Protein AF-A0A317L304-F1 (afdb_monomer_lite)

InterPro domains:
  IPR025711 PepSY domain [PF03413] (2-61)

Structure (mmCIF, N/CA/C/O backbone):
data_AF-A0A317L304-F1
#
_entry.id   AF-A0A317L304-F1
#
loop_
_atom_site.group_PDB
_atom_site.id
_atom_site.type_symbol
_atom_site.label_atom_id
_atom_site.label_alt_id
_atom_site.label_comp_id
_atom_site.label_asym_id
_atom_site.label_entity_id
_atom_site.label_seq_id
_atom_site.pdbx_PDB_ins_code
_atom_site.Cartn_x
_atom_site.Cartn_y
_atom_site.Cartn_z
_atom_site.occupancy
_atom_site.B_iso_or_equiv
_atom_site.auth_seq_id
_atom_site.auth_comp_id
_atom_site.auth_asym_id
_atom_site.auth_atom_id
_atom_site.pdbx_PDB_model_num
ATOM 1 N N . MET A 1 1 ? 14.086 -25.084 -18.080 1.00 52.47 1 MET A N 1
ATOM 2 C CA . MET A 1 1 ? 13.832 -23.770 -18.715 1.00 52.47 1 MET A CA 1
ATOM 3 C C . MET A 1 1 ? 12.433 -23.231 -18.374 1.00 52.47 1 MET A C 1
ATOM 5 O O . MET A 1 1 ? 11.637 -22.963 -19.258 1.00 52.47 1 MET A O 1
ATOM 9 N N . ALA A 1 2 ? 12.138 -23.036 -17.084 1.00 44.56 2 ALA A N 1
ATOM 10 C CA . ALA A 1 2 ? 10.895 -22.393 -16.622 1.00 44.56 2 ALA A CA 1
ATOM 11 C C . ALA A 1 2 ? 11.214 -21.307 -15.581 1.00 44.56 2 ALA A C 1
ATOM 13 O O . ALA A 1 2 ? 10.799 -20.166 -15.722 1.00 44.56 2 ALA A O 1
ATOM 14 N N . LYS A 1 3 ? 12.098 -21.625 -14.624 1.00 43.78 3 LYS A N 1
ATOM 15 C CA . LYS A 1 3 ? 12.586 -20.710 -13.578 1.00 43.78 3 LYS A CA 1
ATOM 16 C C . LYS A 1 3 ? 13.187 -19.395 -14.111 1.00 43.78 3 LYS A C 1
ATOM 18 O O . LYS A 1 3 ? 12.929 -18.346 -13.543 1.00 43.78 3 LYS A O 1
ATOM 23 N N . GLN A 1 4 ? 13.925 -19.442 -15.225 1.00 52.38 4 GLN A N 1
ATOM 24 C CA . GLN A 1 4 ? 14.509 -18.243 -15.848 1.00 52.38 4 GLN A CA 1
ATOM 25 C C . GLN A 1 4 ? 13.468 -17.327 -16.508 1.00 52.38 4 GLN A C 1
ATOM 27 O O . GLN A 1 4 ? 13.671 -16.122 -16.530 1.00 52.38 4 GLN A O 1
ATOM 32 N N . LYS A 1 5 ? 12.339 -17.864 -16.999 1.00 51.59 5 LYS A N 1
ATOM 33 C CA . LYS A 1 5 ? 11.285 -17.038 -17.613 1.00 51.59 5 LYS A CA 1
ATOM 34 C C . LYS A 1 5 ? 10.476 -16.245 -16.581 1.00 51.59 5 LYS A C 1
ATOM 36 O O . LYS A 1 5 ? 10.014 -15.160 -16.897 1.00 51.59 5 LYS A O 1
ATOM 41 N N . PHE A 1 6 ? 10.353 -16.745 -15.348 1.00 50.22 6 PHE A N 1
ATOM 42 C CA . PHE A 1 6 ? 9.645 -16.040 -14.270 1.00 50.22 6 PHE A CA 1
ATOM 43 C C . PHE A 1 6 ? 10.477 -14.938 -13.603 1.00 50.22 6 PHE A C 1
ATOM 45 O O . PHE A 1 6 ? 9.908 -13.987 -13.082 1.00 50.22 6 PHE A O 1
ATOM 52 N N . GLN A 1 7 ? 11.810 -15.036 -13.636 1.00 48.25 7 GLN A N 1
ATOM 53 C CA . GLN A 1 7 ? 12.690 -14.007 -13.066 1.00 48.25 7 GLN A CA 1
ATOM 54 C C . GLN A 1 7 ? 12.748 -12.720 -13.904 1.00 48.25 7 GLN A C 1
ATOM 56 O O . GLN A 1 7 ? 13.138 -11.690 -13.376 1.00 48.25 7 GLN A O 1
ATOM 61 N N . GLN A 1 8 ? 12.348 -12.755 -15.180 1.00 50.66 8 GLN A N 1
ATOM 62 C CA . GLN A 1 8 ? 12.415 -11.593 -16.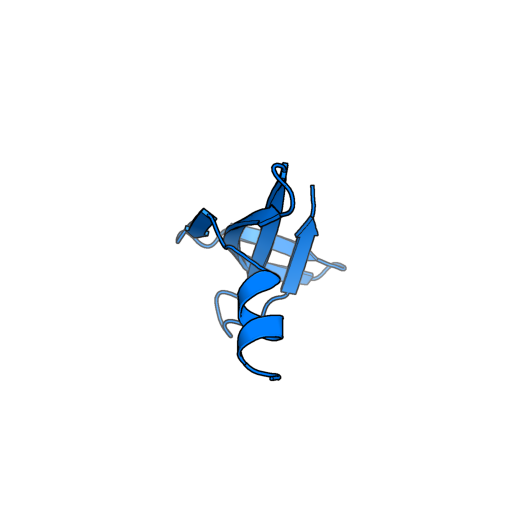075 1.00 50.66 8 GLN A CA 1
ATOM 63 C C . GLN A 1 8 ? 11.202 -10.656 -16.008 1.00 50.66 8 GLN A C 1
ATOM 65 O O . GLN A 1 8 ? 11.265 -9.577 -16.581 1.00 50.66 8 GLN A O 1
ATOM 70 N N . GLN A 1 9 ? 10.088 -11.040 -15.374 1.00 53.16 9 GLN A N 1
ATOM 71 C CA . GLN A 1 9 ? 8.835 -10.303 -15.587 1.00 53.16 9 GLN A CA 1
ATOM 72 C C . GLN A 1 9 ? 8.568 -9.134 -14.635 1.00 53.16 9 GLN A C 1
ATOM 74 O O . GLN A 1 9 ? 7.755 -8.288 -14.992 1.00 53.16 9 GLN A O 1
ATOM 79 N N . TYR A 1 10 ? 9.215 -9.033 -13.471 1.00 55.16 10 TYR A N 1
ATOM 80 C CA . TYR A 1 10 ? 8.937 -7.930 -12.542 1.00 55.16 10 TYR A CA 1
ATOM 81 C C . TYR A 1 10 ? 10.180 -7.561 -11.732 1.00 55.16 10 TYR A C 1
ATOM 83 O O . TYR A 1 10 ? 10.329 -7.997 -10.591 1.00 55.16 10 TYR A O 1
ATOM 91 N N . ASP A 1 11 ? 11.069 -6.757 -12.313 1.00 68.06 11 ASP A N 1
ATOM 92 C CA . ASP A 1 11 ? 12.142 -6.126 -11.546 1.00 68.06 11 ASP A CA 1
ATOM 93 C C . ASP A 1 11 ? 11.511 -5.015 -10.692 1.00 68.06 11 ASP A C 1
ATOM 95 O O . ASP A 1 11 ? 11.181 -3.928 -11.172 1.00 68.06 11 ASP A O 1
ATOM 99 N N . VAL A 1 12 ? 11.180 -5.332 -9.439 1.00 69.94 12 VAL A N 1
ATOM 100 C CA . VAL A 1 12 ? 10.656 -4.339 -8.496 1.00 69.94 12 VAL A CA 1
ATOM 101 C C . VAL A 1 12 ? 11.818 -3.434 -8.107 1.00 69.94 12 VAL A C 1
ATOM 103 O O . VAL A 1 12 ? 12.702 -3.840 -7.359 1.00 69.94 12 VAL A O 1
ATOM 106 N N . SER A 1 13 ? 11.807 -2.199 -8.604 1.00 78.06 13 SER A N 1
ATOM 107 C CA . SER A 1 13 ? 12.862 -1.221 -8.348 1.00 78.06 13 SER A CA 1
ATOM 108 C C . SER A 1 13 ? 12.712 -0.527 -6.991 1.00 78.06 13 SER A C 1
ATOM 110 O O . SER A 1 13 ? 13.663 0.085 -6.513 1.00 78.06 13 SER A O 1
ATOM 112 N N . GLY A 1 14 ? 11.536 -0.600 -6.359 1.00 82.94 14 GLY A N 1
ATOM 113 C CA . GLY A 1 14 ? 11.320 -0.038 -5.028 1.00 82.94 14 GLY A CA 1
ATOM 114 C C . GLY A 1 14 ? 9.925 -0.294 -4.469 1.00 82.94 14 GLY A C 1
ATOM 115 O O . GLY A 1 14 ? 8.978 -0.568 -5.205 1.00 82.94 14 GLY A O 1
ATOM 116 N N . SER A 1 15 ? 9.800 -0.185 -3.149 1.00 89.50 15 SER A N 1
ATOM 117 C CA . SER A 1 15 ? 8.520 -0.257 -2.445 1.00 89.50 15 SER A CA 1
ATOM 118 C C . SER A 1 15 ? 8.526 0.645 -1.220 1.00 89.50 15 SER A C 1
ATOM 120 O O . SER A 1 15 ? 9.548 0.747 -0.539 1.00 89.50 15 SER A O 1
ATOM 122 N N . TRP A 1 16 ? 7.382 1.237 -0.898 1.00 90.88 16 TRP A N 1
ATOM 123 C CA . TRP A 1 16 ? 7.192 2.013 0.324 1.00 90.88 16 TRP A CA 1
ATOM 124 C C . TRP A 1 16 ? 5.817 1.738 0.928 1.00 90.88 16 TRP A C 1
ATOM 126 O O . TRP A 1 16 ? 4.881 1.339 0.234 1.00 90.88 16 TRP A O 1
ATOM 136 N N . ILE A 1 17 ? 5.706 1.949 2.237 1.00 89.75 17 ILE A N 1
ATOM 137 C CA . ILE A 1 17 ? 4.444 1.872 2.965 1.00 89.75 17 ILE A CA 1
ATOM 138 C C . ILE A 1 17 ? 4.342 3.060 3.912 1.00 89.75 17 ILE A C 1
ATOM 140 O O . ILE A 1 17 ? 5.246 3.330 4.706 1.00 89.75 17 ILE A O 1
ATOM 144 N N . TYR A 1 18 ? 3.230 3.775 3.831 1.00 88.88 18 TYR A N 1
ATOM 145 C CA . TYR A 1 18 ? 2.863 4.785 4.802 1.00 88.88 18 TYR A CA 1
ATOM 146 C C . TYR A 1 18 ? 2.177 4.097 5.981 1.00 88.88 18 TYR A C 1
ATOM 148 O O . TYR A 1 18 ? 1.024 3.680 5.915 1.00 88.88 18 TYR A O 1
ATOM 156 N N . MET A 1 19 ? 2.918 3.940 7.079 1.00 85.56 19 MET A N 1
ATOM 157 C CA . MET A 1 19 ? 2.499 3.163 8.256 1.00 85.56 19 MET A CA 1
ATOM 158 C C . MET A 1 19 ? 1.509 3.901 9.172 1.00 85.56 19 MET A C 1
ATOM 160 O O . MET A 1 19 ? 1.299 3.494 10.315 1.00 85.56 19 MET A O 1
ATOM 164 N N . LYS A 1 20 ? 0.903 4.992 8.701 1.00 90.69 20 LYS A N 1
ATOM 165 C CA . LYS A 1 20 ? -0.151 5.702 9.420 1.00 90.69 20 LYS A CA 1
ATOM 166 C C . LYS A 1 20 ? -1.488 5.342 8.768 1.00 90.69 20 LYS A C 1
ATOM 168 O O . LYS A 1 20 ? -1.654 5.656 7.594 1.00 90.69 20 LYS A O 1
ATOM 173 N N . PRO A 1 21 ? -2.415 4.690 9.495 1.00 88.44 21 PRO A N 1
ATOM 174 C CA . PRO A 1 21 ? -3.726 4.378 8.952 1.00 88.44 21 PRO A CA 1
ATOM 175 C C . PRO A 1 21 ? -4.474 5.659 8.584 1.00 88.44 21 PRO A C 1
ATOM 177 O O . PRO A 1 21 ? -4.512 6.606 9.377 1.00 88.44 21 PRO A O 1
ATOM 180 N N . GLU A 1 22 ? -5.087 5.668 7.409 1.00 91.75 22 GLU A N 1
ATOM 181 C CA . GLU A 1 22 ? -5.950 6.750 6.939 1.00 91.75 22 GLU A CA 1
ATOM 182 C C . GLU A 1 22 ? -7.355 6.214 6.670 1.00 91.75 22 GLU A C 1
ATOM 184 O O . GLU A 1 22 ? -7.526 5.056 6.290 1.00 91.75 22 GLU A O 1
ATOM 189 N N . GLN A 1 23 ? -8.378 7.046 6.877 1.00 92.69 23 GLN A N 1
ATOM 190 C CA . GLN A 1 23 ? -9.742 6.663 6.525 1.00 92.69 23 GLN A CA 1
ATOM 191 C C . GLN A 1 23 ? -9.930 6.773 5.018 1.00 92.69 23 GLN A C 1
ATOM 193 O O . GLN A 1 23 ? -9.763 7.846 4.437 1.00 92.69 23 GLN A O 1
ATOM 198 N N . TYR A 1 24 ? -10.318 5.668 4.393 1.00 90.62 24 TYR A N 1
ATOM 199 C CA . TYR A 1 24 ? -10.548 5.595 2.961 1.00 90.62 24 TYR A CA 1
ATOM 200 C C . TYR A 1 24 ? -11.932 5.022 2.677 1.00 90.62 24 TYR A C 1
ATOM 202 O O . TYR A 1 24 ? -12.327 3.996 3.236 1.00 90.62 24 TYR A O 1
ATOM 210 N N . GLN A 1 25 ? -12.688 5.713 1.824 1.00 90.75 25 GLN A N 1
ATOM 211 C CA . GLN A 1 25 ? -14.061 5.345 1.510 1.00 90.75 25 GLN A CA 1
ATOM 212 C C . GLN A 1 25 ? -14.111 4.605 0.174 1.00 90.75 25 GLN A C 1
ATOM 214 O O . GLN A 1 25 ? -13.829 5.182 -0.877 1.00 90.75 25 GLN A O 1
ATOM 219 N N . ILE A 1 26 ? -14.491 3.329 0.214 1.00 85.25 26 ILE A N 1
ATOM 220 C CA . ILE A 1 26 ? -14.634 2.474 -0.970 1.00 85.25 26 ILE A CA 1
ATOM 221 C C . ILE A 1 26 ? -16.055 1.926 -0.980 1.00 85.25 26 ILE A C 1
ATOM 223 O O . ILE A 1 26 ? -16.509 1.338 -0.004 1.00 85.25 26 ILE A O 1
ATOM 227 N N . HIS A 1 27 ? -16.770 2.130 -2.089 1.00 85.50 27 HIS A N 1
ATOM 228 C CA . HIS A 1 27 ? -18.138 1.628 -2.290 1.00 85.50 27 HIS A CA 1
ATOM 229 C C . HIS A 1 27 ? -19.114 1.983 -1.146 1.00 85.50 27 HIS A C 1
ATOM 231 O O . HIS A 1 27 ? -20.019 1.218 -0.826 1.00 85.50 27 HIS A O 1
ATOM 237 N N . GLY A 1 28 ? -18.927 3.147 -0.512 1.00 88.25 28 GLY A N 1
ATOM 238 C CA . GLY A 1 28 ? -19.758 3.614 0.604 1.00 88.25 28 GLY A CA 1
ATOM 239 C C . GLY A 1 28 ? -19.373 3.066 1.984 1.00 88.25 28 GLY A C 1
ATOM 240 O O . GLY A 1 28 ? -19.968 3.489 2.972 1.00 88.25 28 GLY A O 1
ATOM 241 N N . LEU A 1 29 ? -18.369 2.191 2.078 1.00 88.88 29 LEU A N 1
ATOM 242 C CA . LEU A 1 29 ? -17.811 1.691 3.335 1.00 88.88 29 LEU A CA 1
ATOM 243 C C . LEU A 1 29 ? -16.524 2.445 3.687 1.00 88.88 29 LEU A C 1
ATOM 245 O O . LEU A 1 29 ? -15.712 2.743 2.811 1.00 88.88 29 LEU A O 1
ATOM 249 N N . THR A 1 30 ? -16.345 2.746 4.973 1.00 92.56 30 THR A N 1
ATOM 250 C CA . THR A 1 30 ? -15.137 3.397 5.495 1.00 92.56 30 THR A CA 1
ATOM 251 C C . THR A 1 30 ? -14.186 2.347 6.045 1.00 92.56 30 THR A C 1
ATOM 253 O O . THR A 1 30 ? -14.554 1.580 6.937 1.00 92.56 30 THR A O 1
ATOM 256 N N . TYR A 1 31 ? -12.958 2.350 5.540 1.00 91.94 31 TYR A N 1
ATOM 257 C CA . TYR A 1 31 ? -11.881 1.474 5.979 1.00 91.94 31 TYR A CA 1
ATOM 258 C C . TYR A 1 31 ? -10.751 2.300 6.578 1.00 91.94 31 TYR A C 1
ATOM 260 O O . TYR A 1 31 ? -10.434 3.374 6.073 1.00 91.94 31 TYR A O 1
ATOM 268 N N . ASP A 1 32 ? -10.125 1.776 7.626 1.00 94.69 32 ASP A N 1
ATOM 269 C CA . ASP A 1 32 ? -8.819 2.259 8.063 1.00 94.69 32 ASP A CA 1
ATOM 270 C C . ASP A 1 32 ? -7.787 1.534 7.203 1.00 94.69 32 ASP A C 1
ATOM 272 O O . ASP A 1 32 ? -7.716 0.304 7.253 1.00 94.69 32 ASP A O 1
ATOM 276 N N . VAL A 1 33 ? -7.027 2.259 6.383 1.00 94.38 33 VAL A N 1
ATOM 277 C CA . VAL A 1 33 ? -6.120 1.648 5.406 1.00 94.38 33 VAL A CA 1
ATOM 278 C C . VAL A 1 33 ? -4.679 2.092 5.581 1.00 94.38 33 VAL A C 1
ATOM 280 O O . VAL A 1 33 ? -4.404 3.244 5.905 1.00 94.38 33 VAL A O 1
ATOM 283 N N . TYR A 1 34 ? -3.753 1.178 5.307 1.00 94.62 34 TYR A N 1
ATOM 284 C CA . TYR A 1 34 ? -2.371 1.514 4.995 1.00 94.62 34 TYR A CA 1
ATOM 285 C C . TYR A 1 34 ? -2.235 1.744 3.495 1.00 94.62 34 TYR A C 1
ATOM 287 O O . TYR A 1 34 ? -2.684 0.923 2.690 1.00 94.62 34 TYR A O 1
ATOM 295 N N . HIS A 1 35 ? -1.595 2.850 3.132 1.00 93.50 35 HIS A N 1
ATOM 296 C CA . HIS A 1 35 ? -1.298 3.195 1.750 1.00 93.50 35 HIS A CA 1
ATOM 297 C C . HIS A 1 35 ? 0.162 2.865 1.445 1.00 93.50 35 HIS A C 1
ATOM 299 O O . HIS A 1 35 ? 1.056 3.197 2.224 1.00 93.50 35 HIS A O 1
ATOM 305 N N . GLY A 1 36 ? 0.420 2.198 0.330 1.00 92.88 36 GLY A N 1
ATOM 306 C CA . GLY A 1 36 ? 1.773 1.915 -0.119 1.00 92.88 36 GLY A CA 1
ATOM 307 C C . GLY A 1 36 ? 1.874 1.885 -1.630 1.00 92.88 36 GLY A C 1
ATOM 308 O O . GLY A 1 36 ? 0.871 1.917 -2.340 1.00 92.88 36 GLY A O 1
ATOM 309 N N . GLY A 1 37 ? 3.107 1.799 -2.111 1.00 92.75 37 GLY A N 1
ATOM 310 C CA . GLY A 1 37 ? 3.408 1.770 -3.532 1.00 92.75 37 GLY A CA 1
ATOM 311 C C . GLY A 1 37 ? 4.510 0.777 -3.860 1.00 92.75 37 GLY A C 1
ATOM 312 O O . GLY A 1 37 ? 5.412 0.531 -3.054 1.00 92.75 37 GLY A O 1
ATOM 313 N N . ILE A 1 38 ? 4.439 0.207 -5.059 1.00 90.81 38 ILE A N 1
ATOM 314 C CA . ILE A 1 38 ? 5.486 -0.613 -5.662 1.00 90.81 38 ILE A CA 1
ATOM 315 C C . ILE A 1 38 ? 5.848 0.025 -6.995 1.00 90.81 38 ILE A C 1
ATOM 317 O O . ILE A 1 38 ? 4.998 0.164 -7.872 1.00 90.81 38 ILE A O 1
ATOM 321 N N . THR A 1 39 ? 7.120 0.357 -7.167 1.00 88.25 39 THR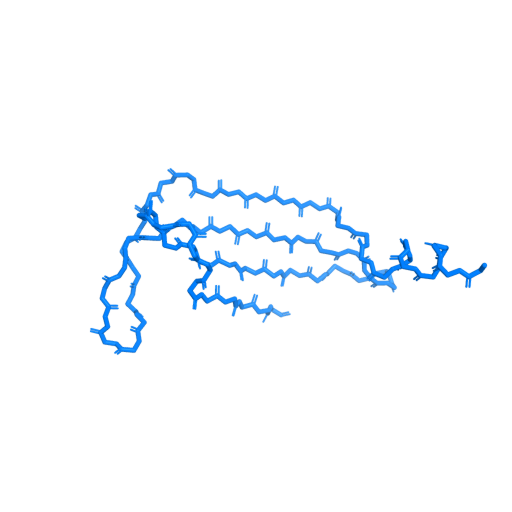 A N 1
ATOM 322 C CA . THR A 1 39 ? 7.658 0.760 -8.462 1.00 88.25 39 THR A CA 1
ATOM 323 C C . THR A 1 39 ? 8.302 -0.448 -9.116 1.00 88.25 39 THR A C 1
ATOM 325 O O . THR A 1 39 ? 9.141 -1.131 -8.523 1.00 88.25 39 THR A O 1
ATOM 328 N N . LYS A 1 40 ? 7.898 -0.721 -10.348 1.00 86.19 40 LYS A N 1
ATOM 329 C CA . LYS A 1 40 ? 8.450 -1.772 -11.193 1.00 86.19 40 LYS A CA 1
ATOM 330 C C . LYS A 1 40 ? 9.228 -1.127 -12.323 1.00 86.19 40 LYS A C 1
ATOM 332 O O . LYS A 1 40 ? 8.804 -0.105 -12.853 1.00 86.19 40 LYS A O 1
ATOM 337 N N . HIS A 1 41 ? 10.332 -1.741 -12.704 1.00 80.69 41 HIS A N 1
ATOM 338 C CA . HIS A 1 41 ? 11.074 -1.383 -13.895 1.00 80.69 41 HIS A CA 1
ATOM 339 C C . HIS A 1 41 ? 10.822 -2.464 -14.948 1.00 80.69 41 HIS A C 1
ATOM 341 O O . HIS A 1 41 ? 11.207 -3.620 -14.770 1.00 80.69 41 HIS A O 1
ATOM 347 N N . VAL A 1 42 ? 10.109 -2.104 -16.013 1.00 79.31 42 VAL A N 1
ATOM 348 C CA . VAL A 1 42 ? 9.768 -3.012 -17.115 1.00 79.31 42 VAL A CA 1
ATOM 349 C C . VAL A 1 42 ? 10.185 -2.336 -18.412 1.00 79.3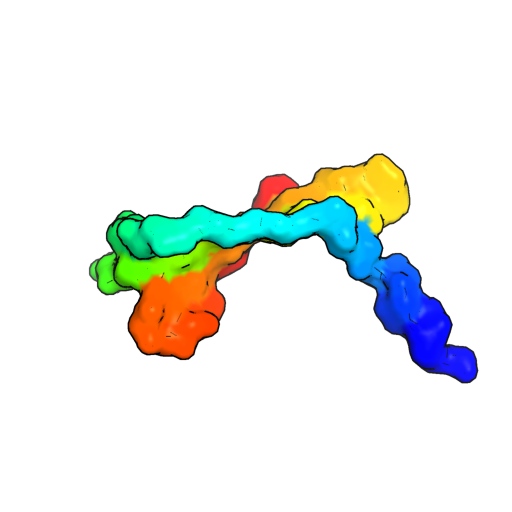1 42 VAL A C 1
ATOM 351 O O . VAL A 1 42 ? 9.770 -1.213 -18.674 1.00 79.31 42 VAL A O 1
ATOM 354 N N . ASP A 1 43 ? 11.047 -2.988 -19.194 1.00 75.75 43 ASP A N 1
ATOM 355 C CA . ASP A 1 43 ? 11.500 -2.516 -20.513 1.00 75.75 43 ASP A CA 1
ATOM 356 C C . ASP A 1 43 ? 12.027 -1.063 -20.546 1.00 75.75 43 ASP A C 1
ATOM 358 O O . ASP A 1 43 ? 11.812 -0.324 -21.505 1.00 75.75 43 ASP A O 1
ATOM 362 N N . GLY A 1 44 ? 12.733 -0.627 -19.495 1.00 76.38 44 GLY A N 1
ATOM 363 C CA . GLY A 1 44 ? 13.263 0.742 -19.403 1.00 76.38 44 GLY A CA 1
ATOM 364 C C . GLY A 1 44 ? 12.264 1.777 -18.869 1.00 76.38 44 GLY A C 1
ATOM 365 O O . GLY A 1 44 ? 12.600 2.958 -18.785 1.00 76.38 44 GLY A O 1
ATOM 366 N N . GLN A 1 45 ? 11.042 1.359 -18.525 1.00 76.81 45 GLN A N 1
ATOM 367 C CA . GLN A 1 45 ? 9.982 2.218 -18.000 1.00 76.81 45 GLN A CA 1
ATOM 368 C C . GLN A 1 45 ? 9.686 1.925 -16.530 1.00 76.81 45 GLN A C 1
ATOM 370 O O . GLN A 1 45 ? 9.602 0.772 -16.102 1.00 76.81 45 GLN A O 1
ATOM 375 N N . HIS A 1 46 ? 9.495 2.993 -15.756 1.00 80.94 46 HIS A N 1
ATOM 376 C CA . HIS A 1 46 ? 9.038 2.905 -14.376 1.00 80.94 46 HIS A CA 1
ATOM 377 C C . HIS A 1 46 ? 7.511 2.871 -14.345 1.00 80.94 46 HIS A C 1
ATOM 379 O O . HIS A 1 46 ? 6.862 3.824 -14.764 1.00 80.94 46 HIS A O 1
ATOM 385 N N . ILE A 1 47 ? 6.952 1.781 -13.828 1.00 86.69 47 ILE A N 1
ATOM 386 C CA . ILE A 1 47 ? 5.516 1.612 -13.603 1.00 86.69 47 ILE A CA 1
ATOM 387 C C . ILE A 1 47 ? 5.281 1.695 -12.098 1.00 86.69 47 ILE A C 1
ATOM 389 O O . ILE A 1 47 ? 5.816 0.876 -11.346 1.00 86.69 47 ILE A O 1
ATOM 393 N N . SER A 1 48 ? 4.492 2.674 -11.659 1.00 88.31 48 SER A N 1
ATOM 394 C CA . SER A 1 48 ? 4.098 2.818 -10.258 1.00 88.31 48 SER A CA 1
ATOM 395 C C . SER A 1 48 ? 2.728 2.187 -10.035 1.00 88.31 48 SER A C 1
ATOM 397 O O . SER A 1 48 ? 1.780 2.435 -10.781 1.00 88.31 48 SER A O 1
ATOM 399 N N . LEU A 1 49 ? 2.628 1.343 -9.015 1.00 91.00 49 LEU A N 1
ATOM 400 C CA . LEU A 1 49 ? 1.372 0.768 -8.564 1.00 91.00 49 LEU A CA 1
ATOM 401 C C . LEU A 1 49 ? 1.167 1.140 -7.105 1.00 91.00 49 LEU A C 1
ATOM 403 O O . LEU A 1 49 ? 1.954 0.744 -6.248 1.00 91.00 49 LEU A O 1
ATOM 407 N N . GLU A 1 50 ? 0.091 1.858 -6.830 1.00 92.88 50 GLU A N 1
ATOM 408 C CA . GLU A 1 50 ? -0.365 2.162 -5.482 1.00 92.88 50 GLU A CA 1
ATOM 409 C C . GLU A 1 50 ? -1.338 1.087 -4.999 1.00 92.88 50 GLU A C 1
ATOM 411 O O . GLU A 1 50 ? -2.112 0.511 -5.772 1.00 92.88 50 GLU A O 1
ATOM 416 N N . PHE A 1 51 ? -1.314 0.800 -3.704 1.00 92.56 51 PHE A N 1
ATOM 417 C CA . PHE A 1 51 ? -2.206 -0.162 -3.082 1.00 92.56 51 PHE A CA 1
ATOM 418 C C . PHE A 1 51 ? -2.678 0.321 -1.709 1.00 92.56 51 PHE A C 1
ATOM 420 O O . PHE A 1 51 ? -1.936 0.935 -0.943 1.00 92.56 51 PHE A O 1
ATOM 427 N N . PHE A 1 52 ? -3.928 -0.002 -1.395 1.00 93.69 52 PHE A N 1
ATOM 428 C CA . PHE A 1 52 ? -4.591 0.303 -0.133 1.00 93.69 52 PHE A CA 1
ATOM 429 C C . PHE A 1 52 ? -4.928 -1.012 0.563 1.00 93.69 52 PHE A C 1
ATOM 431 O O . PHE A 1 52 ? -5.624 -1.862 -0.005 1.00 93.69 52 PHE A O 1
ATOM 438 N N . VAL A 1 53 ? -4.424 -1.190 1.781 1.00 94.25 53 VAL A N 1
ATOM 439 C CA . VAL A 1 53 ? -4.591 -2.412 2.579 1.00 94.25 53 VAL A CA 1
ATOM 440 C C . VAL A 1 53 ? -5.416 -2.108 3.812 1.00 94.25 53 VAL A C 1
ATOM 442 O O . VAL A 1 53 ? -5.116 -1.151 4.513 1.00 94.25 53 VAL A O 1
ATOM 445 N N . ASP A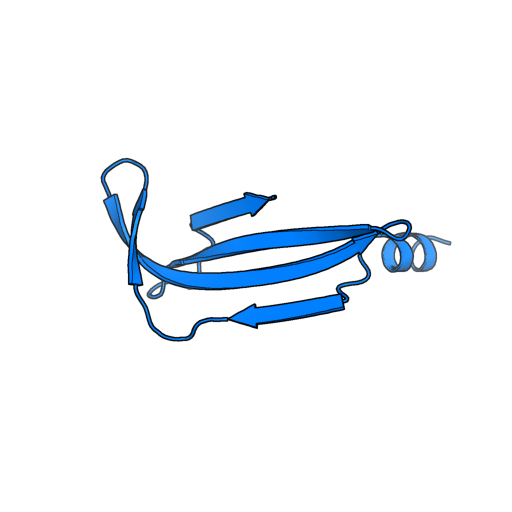 1 54 ? -6.405 -2.939 4.119 1.00 93.62 54 ASP A N 1
ATOM 446 C CA . ASP A 1 54 ? -7.170 -2.850 5.360 1.00 93.62 54 ASP A CA 1
ATOM 447 C C . ASP A 1 54 ? -6.251 -3.036 6.576 1.00 93.62 54 ASP A C 1
ATOM 449 O O . ASP A 1 54 ? -5.600 -4.073 6.728 1.00 93.62 54 ASP A O 1
ATOM 453 N N . ALA A 1 55 ? -6.211 -2.045 7.465 1.00 92.69 55 ALA A N 1
ATOM 454 C CA . ALA A 1 55 ? -5.322 -2.032 8.623 1.00 92.69 55 ALA A CA 1
ATOM 455 C C . ALA A 1 55 ? -5.676 -3.102 9.670 1.00 92.69 55 ALA A C 1
ATOM 457 O O . ALA A 1 55 ? -4.847 -3.423 10.521 1.00 92.69 55 ALA A O 1
ATOM 458 N N . LYS A 1 56 ? -6.894 -3.660 9.624 1.00 92.00 56 LYS A N 1
ATOM 459 C CA . LYS A 1 56 ? -7.378 -4.656 10.592 1.00 92.00 56 LYS A CA 1
ATOM 460 C C . LYS A 1 56 ? -7.064 -6.085 10.156 1.00 92.00 56 LYS A C 1
ATOM 462 O O . LYS A 1 56 ? -6.713 -6.913 10.990 1.00 92.00 56 LYS A O 1
ATOM 467 N N . THR A 1 57 ? -7.209 -6.378 8.867 1.00 93.50 57 THR A N 1
ATOM 468 C CA . THR A 1 57 ? -7.112 -7.734 8.304 1.00 93.50 57 THR A CA 1
ATOM 469 C C . THR A 1 57 ? -5.869 -7.953 7.449 1.00 93.50 57 THR A C 1
ATOM 471 O O . THR A 1 57 ? -5.511 -9.100 7.193 1.00 93.50 57 THR A O 1
ATOM 474 N N . GLY A 1 58 ? -5.212 -6.885 6.987 1.00 90.44 58 GLY A N 1
ATOM 475 C CA . GLY A 1 58 ? -4.106 -6.977 6.032 1.00 90.44 58 GLY A CA 1
ATOM 476 C C . GLY A 1 58 ? -4.550 -7.303 4.601 1.00 90.44 58 GLY A C 1
ATOM 477 O O . GLY A 1 58 ? -3.713 -7.609 3.754 1.00 90.44 58 GLY A O 1
ATOM 478 N N . SER A 1 59 ? -5.854 -7.252 4.315 1.00 92.94 59 SER A N 1
ATOM 479 C CA . SER A 1 59 ? -6.397 -7.534 2.983 1.00 92.94 59 SER A CA 1
ATOM 480 C C . SER A 1 59 ? -6.203 -6.341 2.049 1.00 92.94 59 SER A C 1
ATOM 482 O O . SER A 1 59 ? -6.506 -5.208 2.417 1.00 92.94 59 SER A O 1
ATOM 484 N N . VAL A 1 60 ? -5.745 -6.581 0.819 1.00 92.06 60 VAL A N 1
ATOM 485 C CA . VAL A 1 60 ? -5.689 -5.536 -0.216 1.00 92.06 60 VAL A CA 1
ATOM 486 C C . VAL A 1 60 ? -7.115 -5.184 -0.629 1.00 92.06 60 VAL A C 1
ATOM 488 O O . VAL A 1 60 ? -7.840 -6.039 -1.134 1.00 92.06 60 VAL A O 1
ATOM 491 N N . ILE A 1 61 ? -7.514 -3.932 -0.411 1.00 91.56 61 ILE A N 1
ATOM 492 C CA . ILE A 1 61 ? -8.862 -3.448 -0.736 1.00 91.56 61 ILE A CA 1
ATOM 493 C C . ILE A 1 61 ? -8.894 -2.845 -2.137 1.00 91.56 61 ILE A C 1
ATOM 495 O O . ILE A 1 61 ? -9.871 -3.001 -2.865 1.00 91.56 61 ILE A O 1
ATOM 499 N N . GLN A 1 62 ? -7.821 -2.155 -2.524 1.00 91.31 62 GLN A N 1
ATOM 500 C CA . GLN A 1 62 ? -7.748 -1.488 -3.815 1.00 91.31 62 GLN A CA 1
ATOM 501 C C . GLN A 1 62 ? -6.308 -1.387 -4.299 1.00 91.31 62 GLN A C 1
ATOM 503 O O . GLN A 1 62 ? -5.393 -1.159 -3.510 1.00 91.31 62 GLN A O 1
ATOM 508 N N . THR A 1 63 ? -6.122 -1.495 -5.608 1.00 91.88 63 THR A N 1
ATOM 509 C CA . THR A 1 63 ? -4.877 -1.150 -6.290 1.00 91.88 63 THR A CA 1
ATOM 510 C C . THR A 1 63 ? -5.164 -0.109 -7.364 1.00 91.88 63 THR A C 1
ATOM 512 O O . THR A 1 63 ? -6.238 -0.104 -7.969 1.00 91.88 63 THR A O 1
ATOM 515 N N . LYS A 1 64 ? -4.218 0.799 -7.585 1.00 88.81 64 LYS A N 1
ATOM 516 C CA . LYS A 1 64 ? -4.246 1.787 -8.661 1.00 88.81 64 LYS A CA 1
ATOM 517 C C . LYS A 1 64 ? -2.936 1.707 -9.421 1.00 88.81 64 LYS A C 1
ATOM 519 O O . LYS A 1 64 ? -1.878 1.567 -8.822 1.00 88.81 64 LYS A O 1
ATOM 524 N N . THR A 1 65 ? -3.024 1.749 -10.740 1.00 83.19 65 THR A N 1
ATOM 525 C CA . THR A 1 65 ? -1.852 1.873 -11.611 1.00 83.19 65 THR A CA 1
ATOM 526 C C . THR A 1 65 ? -1.924 3.264 -12.219 1.00 83.19 65 THR A C 1
ATOM 528 O O . THR A 1 65 ? -3.003 3.637 -12.688 1.00 83.19 65 THR A O 1
ATOM 531 N N . GLU A 1 66 ? -0.834 4.022 -12.131 1.00 65.00 66 GLU A N 1
ATOM 532 C CA . GLU A 1 66 ? -0.687 5.293 -12.855 1.00 65.00 66 GLU A CA 1
ATOM 533 C C . GLU A 1 66 ? -0.307 5.068 -14.321 1.00 65.00 66 GLU A C 1
ATOM 535 O O . GLU A 1 66 ? 0.404 4.073 -14.608 1.00 65.00 66 GLU A O 1
#

pLDDT: mean 82.11, std 14.95, range [43.78, 94.69]

Sequence (66 aa):
MAKQKFQQQYDVSGSWIYMKPEQYQIHGLTYDVYHGGITKHVDGQHISLEFFVDAKTGSVIQTKTE

Radius of gyration: 14.74 Å; chains: 1; bounding box: 34×30×31 Å

Organism: NCBI:txid178340

Secondary structure (DSSP, 8-state):
--HHHHHTS-EEEEEEEEEEEEEEEETTEEEEEEEEEEEEEETTEEEEEEEEEETTT--EEEEEE-

Foldseek 3Di:
DVVVVVVQAWAFPDKDKDPQFDWDADPNDTARWIKMWIWTQHPNDTKIKIWIAGPPPRHTPDIDTD

=== Feature glossary ===
Annotated list of the representations used here:

Nearest PDB structures. The Foldseek neighbor list gives the closest experimentally determined structures in the PDB, ranked by structural alignment. TM-score near 1 means near-identical fold; near 0.3 means only rough topology match. This is how one finds what a novel AlphaFold prediction most resembles in the solved-structure universe.

Foldseek 3Di. Foldseek's 3Di representation compresses backbone geometry into a per-residue letter drawn from a learned twenty-state alphabet. It captures the tertiary interaction pattern around each residue — which residues are packed against it in space, regardless of where they are in sequence.

Radius of gyration, Cα contacts, bounding box. Radius of gyration (Rg) is the root-mean-square distance of Cα atoms from their centroid — a single number for overall size and compactness. A globular domain of N residues has Rg ≈ 2.2·N^0.38 Å; an extended or disordered chain has a much larger Rg. The Cα contact count is the number of residue pairs whose Cα atoms are within 8 Å and are more than four positions apart in sequence — a standard proxy for tertiary packing density. The bounding box is the smallest axis-aligned box enclosing all Cα atoms.

InterPro / GO / CATH / organism. The annotation block draws on four external resources. InterPro: which protein families and domains the sequence belongs to. GO: standardized terms for what the protein does, what process it participates in, and where in the cell it acts. CATH: which struc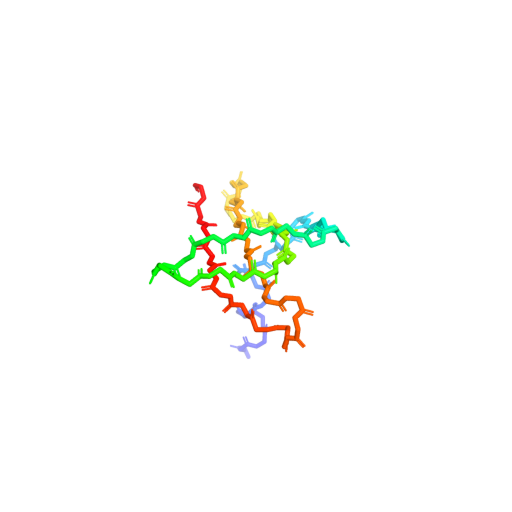tural fold it has in the CATH hierarchy. Organism: the species of origin.

mmCIF coordinates. The mmCIF block holds the 3D Cartesian coordinates of each backbone atom (N, Cα, C, O) in ångströms. mmCIF is the PDB's canonical archive format — a tagged-loop text representation of the atomic model.

pLDDT. pLDDT is the predicted lDDT-Cα score: AlphaFold's confidence that the local environment of each residue (all inter-atomic distances within 15 Å) is correctly placed. It is a per-residue number between 0 and 100, with higher meaning more reliable.

Backbone torsions (φ/ψ). φ (phi) and ψ (psi) are the two rotatable backbone dihedrals per residue: φ is the C(i-1)–N–Cα–C torsion, ψ is the N–Cα–C–N(i+1) torsion, both in degrees on (−180°, 180°]. α-helical residues cluster near (−60°, −45°); β-strand residues near (−120°, +130°). A Ramachandran plot is simply a scatter of (φ, ψ) for every residue.

B-factor. For experimental (PDB) structures, the B-factor (temperature factor) quantifies the positional spread of each atom in the crystal — a combination of thermal vibration and static disorder — in units of Å². High B-factors mark flexible loops or poorly resolved regions; low B-factors mark the rigid, well-ordered core.

Secondary structure (3-state, P-SEA). SS3 is a coar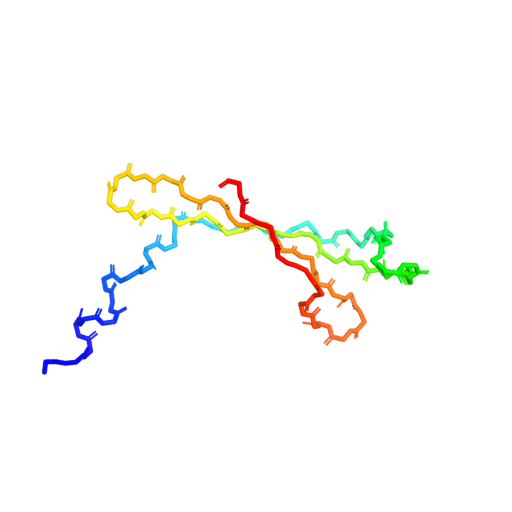se helix/strand/coil call (letters a/b/c) made by the P-SEA algorithm from inter-Cα distances and dihedrals. It is less detailed than DSSP but needs only Cα positions.

Predicted aligned error. Predicted aligned error is AlphaFold's pairwise confidence. Unlike pLDDT (per-residue), PAE is per-residue-pair and captures whether two parts of the structure are correctly placed relative to each other. Units are ångströms of expected positional error.

Solvent-accessible surface area. Solvent-accessible surface area (SASA) is the area in Å² traced out by the centre of a 1.4 Å probe sphere (a water molecule) rolled over the protein's van der Waals surface (Shrake–Rupley / Lee–Richards construction). Buried residues have near-zero SASA; fully exposed residues can exceed 200 Å². The total SASA scales roughly with the number of surface residues.

Secondary structure (8-state, DSSP). The SS8 string is DSSP's per-residue secondary-structure call. α-helix (H) means an i→i+4 H-bond ladder; β-strand (E) means the residue participates in a β-sheet; 3₁₀ (G) and π (I) are tighter and wider helices; T/S are turns/bends; '-' is loop.

Rendered structure images. Structure images are PyMOL renders from six orthogonal camera directions. Cartoon representation draws helices as coils and strands as arrows; sticks shows the backbone as bonds; surface shows the solvent-excluded envelope. Rainbow coloring maps sequence position to hue (blue→red, N→C); chain coloring assigns a distinct color per polypeptide.

Sequence. The amino-acid sequence is the protein's primary structure: the linear order of residues from the N-terminus to the C-terminus, written in one-letter code. Everything else here — the 3D coordinates, the secondary structure, the domain annotations — is ultimately a consequence of this string.

Contact-map, Ramachandran, and PAE plots. Three diagnostic plots accompany the record. The Cα contact map visualizes the tertiary structure as a 2D adjacency matrix (8 Å cutoff, sequence-local contacts suppressed). The Ramachandran plot shows the distribution of backbone (φ, ψ) torsions, with points in the α and β basins reflecting secondary structure content. The PAE plot shows AlphaFold's inter-residue confidence as a color matrix.